Protein 5U7F (pdb70)

Sequence (144 aa):
VYKRPVSILVVIYAQDTKRVLMLQRRDDPDFWQSVTGSVEEGETAPQAAMREVKEEVTIDVVAEQLTLIDCQRTVEFEIFSHLRHRYAPGVTRNTESWFCLALPHERQIVFTEHLAYKWLDAPAAAALTKSWSNRQAIEQFVIN

Nearest PDB structures (foldseek):
  2o1c-assembly2_B  TM=1.003E+00  e=8.621E-31  Escherichia coli
  6d1v-assembly1_B  TM=7.646E-01  e=7.246E-10  Escherichia coli K-12
  5gg6-assembly2_B  TM=7.708E-01  e=2.201E-07  Mycolicibacterium smegmatis MC2 155
  5qou-assembly1_A  TM=7.672E-01  e=3.492E-06  Homo sapiens
  5j3t-assembly1_B  TM=6.173E-01  e=3.959E-06  Schizosaccharomyces pombe

Secondary structure (DSSP, 8-state):
-PBPSEEEEEEEEETTT-EEEEEEESSSTT-EESEEEEPPTT--HHHHHHHHHHHHH---TTTTT--EEEEEEEEEEEPPGGGGGGB-TT--EEEEEEEEEEESS------SSEEEEEEEEHHHHHHH-S-HHHHHHHIIIII-

Radius of gyration: 14.25 Å; Cα contacts (8 Å, |Δi|>4): 294; chains: 1; bounding box: 29×29×44 Å

GO terms:
  GO:0000287 magnesium ion binding (F, IDA)
  GO:0008828 dATP diphosphatase activity (F, IDA)
  GO:0046872 metal ion binding (F, IDA)
  GO:0019177 dihydroneopterin triphosphate pyrophosphohydrolase activity (F, IDA)
  GO:0046654 tetrahydrofolate biosynthetic process (P, IMP)
  GO:0046656 folic acid biosynthetic process (P, IMP)

Organism: Escherichia coli (strain K12) (NCBI:txid83333)

Structure (mmCIF, N/CA/C/O backbone):
data_5U7F
#
_entry.id   5U7F
#
_cell.length_a   54.600
_cell.length_b   43.090
_cell.length_c   57.230
_cell.angle_alpha   90.00
_cell.angle_beta   91.87
_cell.angle_gamma   90.00
#
_symmetry.space_group_name_H-M   'C 1 2 1'
#
loop_
_entity.id
_entity.type
_entity.pdbx_description
1 polymer 'Dihydroneopterin triphosphate diphosphatase'
2 non-polymer 'SULFATE ION'
3 non-polymer 'COBALT (II) ION'
4 water water
#
loop_
_atom_site.group_PDB
_atom_site.id
_atom_site.type_symbol
_atom_site.label_atom_id
_atom_site.label_alt_id
_atom_site.label_comp_id
_atom_site.label_asym_id
_atom_site.label_entity_id
_atom_site.label_seq_id
_atom_site.pdbx_PDB_ins_code
_atom_site.Cartn_x
_atom_site.Cartn_y
_atom_site.Cartn_z
_atom_site.occupancy
_atom_site.B_iso_or_equiv
_atom_site.auth_seq_id
_atom_site.auth_comp_id
_atom_site.auth_asym_id
_atom_site.auth_atom_id
_atom_site.pdbx_PDB_model_num
ATOM 1 N N . VAL A 1 5 ? 4.289 -4.993 -3.794 1.00 37.45 5 VAL A N 1
ATOM 2 C CA . VAL A 1 5 ? 4.374 -3.589 -4.231 1.00 51.09 5 VAL A CA 1
ATOM 3 C C . VAL A 1 5 ? 5.779 -3.033 -3.976 1.00 45.72 5 VAL A C 1
ATOM 4 O O . VAL A 1 5 ? 6.555 -3.610 -3.210 1.00 46.09 5 VAL A O 1
ATOM 16 N N . TYR A 1 6 ? 6.102 -1.900 -4.587 1.00 43.15 6 TYR A N 1
ATOM 17 C CA . TYR A 1 6 ? 7.413 -1.289 -4.387 1.00 32.38 6 TYR A CA 1
ATOM 18 C C . TYR A 1 6 ? 7.581 -0.588 -3.040 1.00 31.35 6 TYR A C 1
ATOM 19 O O . TYR A 1 6 ? 6.758 0.230 -2.620 1.00 36.19 6 TYR A O 1
ATOM 37 N N . LYS A 1 7 ? 8.678 -0.927 -2.369 1.00 23.36 7 LYS A N 1
ATOM 38 C CA . LYS A 1 7 ? 9.127 -0.201 -1.198 1.00 24.13 7 LYS A CA 1
ATOM 39 C C . LYS A 1 7 ? 9.533 1.238 -1.595 1.00 18.17 7 LYS A C 1
ATOM 40 O O . LYS A 1 7 ? 10.023 1.461 -2.708 1.00 22.60 7 LYS A O 1
ATOM 59 N N . ARG A 1 8 ? 9.349 2.207 -0.709 1.00 23.22 8 ARG A N 1
ATOM 60 C CA . ARG A 1 8 ? 9.780 3.578 -1.021 1.00 23.78 8 ARG A CA 1
ATOM 61 C C . ARG A 1 8 ? 11.247 3.759 -0.608 1.00 16.68 8 ARG A C 1
ATOM 62 O O . ARG A 1 8 ? 11.645 3.271 0.445 1.00 19.73 8 ARG A O 1
ATOM 83 N N . PRO A 1 9 ? 12.049 4.478 -1.405 1.00 13.85 9 PRO A N 1
ATOM 84 C CA . PRO A 1 9 ? 13.471 4.658 -1.071 1.00 14.37 9 PRO A CA 1
ATOM 85 C C . PRO A 1 9 ? 13.744 5.848 -0.122 1.00 15.67 9 PRO A C 1
ATOM 86 O O . PRO A 1 9 ? 14.761 6.518 -0.233 1.00 15.57 9 PRO A O 1
ATOM 97 N N . VAL A 1 10 ? 12.794 6.085 0.774 1.00 13.35 10 VAL A N 1
ATOM 98 C CA . VAL A 1 10 ? 12.911 7.048 1.858 1.00 14.80 10 VAL A CA 1
ATOM 99 C C . VAL A 1 10 ? 12.494 6.283 3.106 1.00 17.09 10 VAL A C 1
ATOM 100 O O . VAL A 1 10 ? 11.395 5.733 3.171 1.00 19.44 10 VAL A O 1
ATOM 113 N N . SER A 1 11 ? 13.391 6.191 4.069 1.00 15.05 11 SER A N 1
ATOM 114 C CA . SER A 1 11 ? 13.163 5.325 5.223 1.00 16.42 11 SER A CA 1
ATOM 115 C C . SER A 1 11 ? 13.618 5.985 6.531 1.00 14.56 11 SER A C 1
ATOM 116 O O . SER A 1 11 ? 14.226 7.067 6.536 1.00 16.72 11 SER A O 1
ATOM 124 N N . ILE A 1 12 ? 13.273 5.327 7.621 1.00 12.40 12 ILE A N 1
ATOM 125 C CA . ILE A 1 12 ? 13.679 5.714 8.952 1.00 15.99 12 ILE A CA 1
ATOM 126 C C . ILE A 1 12 ? 14.369 4.544 9.623 1.00 17.15 12 ILE A C 1
ATOM 127 O O . ILE A 1 12 ? 14.185 3.378 9.247 1.00 15.12 12 ILE A O 1
ATOM 143 N N . LEU A 1 13 ? 15.236 4.882 10.567 1.00 12.52 13 LEU A N 1
ATOM 144 C CA . LEU A 1 13 ? 15.933 3.918 11.408 1.00 14.50 13 LEU A CA 1
ATOM 145 C C . LEU A 1 13 ? 15.688 4.351 12.842 1.00 16.15 13 LEU A C 1
ATOM 146 O O . LEU A 1 13 ? 15.860 5.523 13.146 1.00 16.35 13 LEU A O 1
ATOM 162 N N . VAL A 1 14 ? 15.235 3.446 13.709 1.00 12.97 14 VAL A N 1
ATOM 163 C CA . VAL A 1 14 ? 15.066 3.777 15.125 1.00 16.39 14 VAL A CA 1
ATOM 164 C C . VAL A 1 14 ? 15.960 2.877 15.957 1.00 17.13 14 VAL A C 1
ATOM 165 O O . VAL A 1 14 ? 15.778 1.648 16.035 1.00 15.74 14 VAL A O 1
ATOM 178 N N . VAL A 1 15 ? 16.985 3.473 16.543 1.00 12.39 15 VAL A N 1
ATOM 179 C CA . VAL A 1 15 ? 17.857 2.715 17.414 1.00 13.39 15 VAL A CA 1
ATOM 180 C C . VAL A 1 15 ? 17.223 2.663 18.784 1.00 16.67 15 VAL A C 1
ATOM 181 O O . VAL A 1 15 ? 17.098 3.683 19.488 1.00 17.25 15 VAL A O 1
ATOM 194 N N . ILE A 1 16 ? 16.792 1.458 19.131 1.00 14.35 16 ILE A N 1
ATOM 195 C CA . ILE A 1 16 ? 16.218 1.153 20.433 1.00 19.93 16 ILE A CA 1
ATOM 196 C C . ILE A 1 16 ? 17.272 0.603 21.391 1.00 18.45 16 ILE A C 1
ATOM 197 O O . ILE A 1 16 ? 18.037 -0.305 21.079 1.00 14.48 16 ILE A O 1
ATOM 213 N N . TYR A 1 17 ? 17.310 1.168 22.595 1.00 18.47 17 TYR A N 1
ATOM 214 C CA . TYR A 1 17 ? 18.283 0.734 23.579 1.00 16.26 17 TYR A CA 1
ATOM 215 C C . TYR A 1 17 ? 17.753 0.967 24.980 1.00 13.77 17 TYR A C 1
ATOM 216 O O . TYR A 1 17 ? 16.836 1.734 25.189 1.00 20.94 17 TYR A O 1
ATOM 234 N N . ALA A 1 18 ? 18.301 0.211 25.927 1.00 22.07 18 ALA A N 1
ATOM 235 C CA . ALA A 1 18 ? 17.894 0.345 27.308 1.00 19.16 18 ALA A CA 1
ATOM 236 C C . ALA A 1 18 ? 18.795 1.345 27.988 1.00 17.26 18 ALA A C 1
ATOM 237 O O . ALA A 1 18 ? 20.014 1.211 27.941 1.00 19.52 18 ALA A O 1
ATOM 244 N N . GLN A 1 19 ? 18.184 2.302 28.667 1.00 22.10 19 GLN A N 1
ATOM 245 C CA . GLN A 1 19 ? 18.936 3.332 29.398 1.00 29.93 19 GLN A CA 1
ATOM 246 C C . GLN A 1 19 ? 19.824 2.781 30.528 1.00 27.41 19 GLN A C 1
ATOM 247 O O . GLN A 1 19 ? 20.952 3.213 30.699 1.00 25.03 19 GLN A O 1
ATOM 261 N N . ASP A 1 20 ? 19.336 1.830 31.307 1.00 27.09 20 ASP A N 1
ATOM 262 C CA . ASP A 1 20 ? 20.151 1.360 32.426 1.00 27.67 20 ASP A CA 1
ATOM 263 C C . ASP A 1 20 ? 21.369 0.511 31.978 1.00 26.25 20 ASP A C 1
ATOM 264 O O . ASP A 1 20 ? 22.476 0.756 32.441 1.00 22.50 20 ASP A O 1
ATOM 273 N N . THR A 1 21 ? 21.195 -0.434 31.043 1.00 21.30 21 THR A N 1
ATOM 274 C CA . THR A 1 21 ? 22.309 -1.293 30.631 1.00 20.30 21 THR A CA 1
ATOM 275 C C . THR A 1 21 ? 23.064 -0.791 29.401 1.00 26.50 21 THR A C 1
ATOM 276 O O . THR A 1 21 ? 24.185 -1.235 29.131 1.00 20.78 21 THR A O 1
ATOM 287 N N . LYS A 1 22 ? 22.417 0.105 28.661 1.00 25.19 22 LYS A N 1
ATOM 288 C CA . LYS A 1 22 ? 22.901 0.567 27.357 1.00 25.13 22 LYS A CA 1
ATOM 289 C C . LYS A 1 22 ? 22.973 -0.579 26.358 1.00 23.65 22 LYS A C 1
ATOM 290 O O . LYS A 1 22 ? 23.709 -0.508 25.384 1.00 26.24 22 LYS A O 1
ATOM 309 N N . ARG A 1 23 ? 22.221 -1.645 26.590 1.00 19.15 23 ARG A N 1
ATOM 310 C CA . ARG A 1 23 ? 22.188 -2.698 25.592 1.00 24.12 23 ARG A CA 1
ATOM 311 C C . ARG A 1 23 ? 21.255 -2.256 24.463 1.00 16.32 23 ARG A C 1
ATOM 312 O O . ARG A 1 23 ? 20.317 -1.500 24.694 1.00 18.98 23 ARG A O 1
ATOM 333 N N . VAL A 1 24 ? 21.512 -2.782 23.264 1.00 24.36 24 VAL A N 1
ATOM 334 C CA . VAL A 1 24 ? 20.812 -2.434 22.019 1.00 18.67 24 VAL A CA 1
ATOM 335 C C . VAL A 1 24 ? 20.011 -3.620 21.497 1.00 15.99 24 VAL A C 1
ATOM 336 O O . VAL A 1 24 ? 20.519 -4.728 21.427 1.00 17.50 24 VAL A O 1
ATOM 349 N N . LEU A 1 25 ? 18.744 -3.356 21.211 1.00 14.92 25 LEU A N 1
ATOM 350 C CA . LEU A 1 25 ? 17.816 -4.341 20.723 1.00 14.43 25 LEU A CA 1
ATOM 351 C C . LEU A 1 25 ? 18.045 -4.593 19.246 1.00 15.27 25 LEU A C 1
ATOM 352 O O . LEU A 1 25 ? 17.939 -3.672 18.445 1.00 14.99 25 LEU A O 1
ATOM 368 N N . MET A 1 26 ? 18.365 -5.832 18.900 1.00 14.97 26 MET A N 1
ATOM 369 C CA . MET A 1 26 ? 18.626 -6.184 17.507 1.00 15.55 26 MET A CA 1
ATOM 370 C C . MET A 1 26 ? 17.678 -7.275 17.065 1.00 18.20 26 MET A C 1
ATOM 371 O O . MET A 1 26 ? 17.386 -8.224 17.827 1.00 18.02 26 MET A O 1
ATOM 385 N N . LEU A 1 27 ? 17.215 -7.143 15.823 1.00 15.68 27 LEU A N 1
ATOM 386 C CA . LEU A 1 27 ? 16.124 -7.937 15.305 1.00 19.68 27 LEU A CA 1
ATOM 387 C C . LEU A 1 27 ? 16.589 -8.645 14.039 1.00 19.53 27 LEU A C 1
ATOM 388 O O . LEU A 1 27 ? 17.219 -8.045 13.197 1.00 17.30 27 LEU A O 1
ATOM 404 N N . GLN A 1 28 ? 16.266 -9.924 13.942 1.00 14.05 28 GLN A N 1
ATOM 405 C CA . GLN A 1 28 ? 16.691 -10.803 12.839 1.00 15.23 28 GLN A CA 1
ATOM 406 C C . GLN A 1 28 ? 15.733 -10.726 11.655 1.00 17.20 28 GLN A C 1
ATOM 407 O O . GLN A 1 28 ? 14.5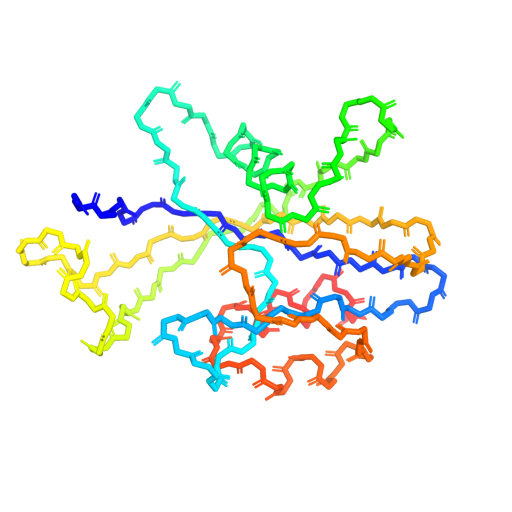68 -11.055 11.791 1.00 18.66 28 GLN A O 1
ATOM 421 N N . ARG A 1 29 ? 16.192 -10.287 10.482 1.00 17.71 29 ARG A N 1
ATOM 422 C CA . ARG A 1 29 ? 15.257 -10.128 9.367 1.00 16.99 29 ARG A CA 1
ATOM 423 C C . ARG A 1 29 ? 14.738 -11.452 8.805 1.00 23.28 29 ARG A C 1
ATOM 424 O O . ARG A 1 29 ? 15.399 -12.492 8.911 1.00 19.41 29 ARG A O 1
ATOM 445 N N . ARG A 1 30 ? 13.532 -11.396 8.241 1.00 18.31 30 ARG A N 1
ATOM 446 C CA . ARG A 1 30 ? 12.907 -12.586 7.651 1.00 30.58 30 ARG A CA 1
ATOM 447 C C . ARG A 1 30 ? 13.359 -12.840 6.212 1.00 30.02 30 ARG A C 1
ATOM 448 O O . ARG A 1 30 ? 13.469 -13.994 5.791 1.00 26.26 30 ARG A O 1
ATOM 469 N N . ASP A 1 31 ? 13.613 -11.769 5.461 1.00 26.56 31 ASP A N 1
ATOM 470 C CA . ASP A 1 31 ? 13.996 -11.896 4.042 1.00 26.73 31 ASP A CA 1
ATOM 471 C C . ASP A 1 31 ? 15.481 -12.221 3.875 1.00 28.04 31 ASP A C 1
ATOM 472 O O . ASP A 1 31 ? 15.900 -12.812 2.883 1.00 24.90 31 ASP A O 1
ATOM 481 N N . ASP A 1 32 ? 16.266 -11.786 4.852 1.00 27.25 32 ASP A N 1
ATOM 482 C CA . ASP A 1 32 ? 17.695 -12.044 4.939 1.00 32.32 32 ASP A CA 1
ATOM 483 C C . ASP A 1 32 ? 17.995 -12.434 6.398 1.00 29.65 32 ASP A C 1
ATOM 484 O O . ASP A 1 32 ? 18.308 -11.583 7.227 1.00 24.93 32 ASP A O 1
ATOM 493 N N . PRO A 1 33 ? 17.892 -13.724 6.721 1.00 27.20 33 PRO A N 1
ATOM 494 C CA . PRO A 1 33 ? 18.076 -14.180 8.115 1.00 27.17 33 PRO A CA 1
ATOM 495 C C . PRO A 1 33 ? 19.464 -13.905 8.729 1.00 23.48 33 PRO A C 1
ATOM 496 O O . PRO A 1 33 ? 19.631 -14.042 9.949 1.00 24.29 33 PRO A O 1
ATOM 507 N N . ASP A 1 34 ? 20.436 -13.496 7.921 1.00 21.32 34 ASP A N 1
ATOM 508 C CA . ASP A 1 34 ? 21.768 -13.173 8.418 1.00 25.43 34 ASP A CA 1
ATOM 509 C C . ASP A 1 34 ? 21.870 -11.691 8.831 1.00 23.40 34 ASP A C 1
ATOM 510 O O . ASP A 1 34 ? 22.872 -11.268 9.387 1.00 21.26 34 ASP A O 1
ATOM 519 N N . PHE A 1 35 ? 20.801 -10.953 8.562 1.00 20.49 35 PHE A N 1
ATOM 520 C CA . PHE A 1 35 ? 20.747 -9.477 8.708 1.00 16.87 35 PHE A CA 1
ATOM 521 C C . PHE A 1 35 ? 20.022 -9.128 9.998 1.00 16.76 35 PHE A C 1
ATOM 522 O O . PHE A 1 35 ? 18.801 -9.164 10.032 1.00 19.33 35 PHE A O 1
ATOM 539 N N . TRP A 1 36 ? 20.779 -8.830 11.047 1.00 19.44 36 TRP A N 1
ATOM 540 C CA . TRP A 1 36 ? 20.228 -8.230 12.262 1.00 19.75 36 TRP A CA 1
ATOM 541 C C . TRP A 1 36 ? 20.287 -6.694 12.224 1.00 17.08 3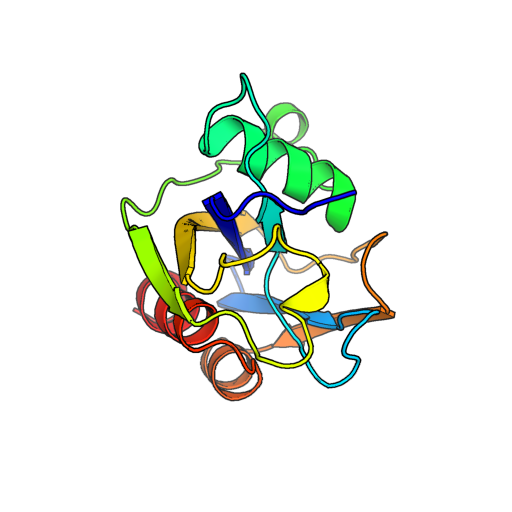6 TRP A C 1
ATOM 542 O O . TRP A 1 36 ? 21.260 -6.109 11.748 1.00 15.93 36 TRP A O 1
ATOM 563 N N . GLN A 1 37 ? 19.258 -6.069 12.762 1.00 16.47 37 GLN A N 1
ATOM 564 C CA . GLN A 1 37 ? 19.096 -4.608 12.646 1.00 18.87 37 GLN A CA 1
ATOM 565 C C . GLN A 1 37 ? 18.261 -4.036 13.755 1.00 15.37 37 GLN A C 1
ATOM 566 O O . GLN A 1 37 ? 17.510 -4.766 14.423 1.00 16.82 37 GLN A O 1
ATOM 580 N N . SER A 1 38 ? 18.366 -2.725 13.954 1.00 15.36 38 SER A N 1
ATOM 581 C CA . SER A 1 38 ? 17.375 -1.977 14.704 1.00 17.37 38 SER A CA 1
ATOM 582 C C . SER A 1 38 ? 16.096 -1.837 13.835 1.00 14.18 38 SER A C 1
ATOM 583 O O . SER A 1 38 ? 16.001 -2.426 12.736 1.00 15.62 38 SER A O 1
ATOM 591 N N . VAL A 1 39 ? 15.085 -1.139 14.337 1.00 15.86 39 VAL A N 1
ATOM 592 C CA . VAL A 1 39 ? 13.851 -0.953 13.575 1.00 18.33 39 VAL A CA 1
ATOM 593 C C . VAL A 1 39 ? 14.090 -0.047 12.350 1.00 17.59 39 VAL A C 1
ATOM 594 O O . VAL A 1 39 ? 14.637 1.030 12.491 1.00 16.96 39 VAL A O 1
ATOM 607 N N . THR A 1 40 ? 13.727 -0.512 11.153 1.00 17.27 40 THR A N 1
ATOM 608 C CA . THR A 1 40 ? 13.778 0.339 9.946 1.00 17.76 40 THR A CA 1
ATOM 609 C C . THR A 1 40 ? 12.428 0.247 9.263 1.00 23.04 40 THR A C 1
ATOM 610 O O . THR A 1 40 ? 11.691 -0.708 9.476 1.00 20.49 40 THR A O 1
ATOM 621 N N . GLY A 1 41 ? 12.080 1.255 8.469 1.00 21.12 41 GLY A N 1
ATOM 622 C CA . GLY A 1 41 ? 10.858 1.186 7.698 1.00 17.50 41 GLY A CA 1
ATOM 623 C C . GLY A 1 41 ? 10.754 2.327 6.719 1.00 17.84 41 GLY A C 1
ATOM 624 O O . GLY A 1 41 ? 11.339 3.388 6.958 1.00 16.16 41 GLY A O 1
ATOM 628 N N . SER A 1 42 ? 10.018 2.098 5.632 1.00 17.30 42 SER A N 1
ATOM 629 C CA . SER A 1 42 ? 9.741 3.145 4.635 1.00 23.07 42 SER A CA 1
ATOM 630 C C . SER A 1 42 ? 8.805 4.224 5.166 1.00 20.31 42 SER A C 1
ATOM 631 O O . SER A 1 42 ? 7.873 3.944 5.919 1.00 22.06 42 SER A O 1
ATOM 639 N N . VAL A 1 43 ? 9.085 5.469 4.773 1.00 18.71 43 VAL A N 1
ATOM 640 C CA . VAL A 1 43 ? 8.182 6.595 4.978 1.00 17.92 43 VAL A CA 1
ATOM 641 C C . VAL A 1 43 ? 7.141 6.601 3.885 1.00 24.12 43 VAL A C 1
ATOM 642 O O . VAL A 1 43 ? 7.473 6.792 2.710 1.00 27.66 43 VAL A O 1
ATOM 655 N N . GLU A 1 44 ? 5.881 6.413 4.255 1.00 24.06 44 GLU A N 1
ATOM 656 C CA . GLU A 1 44 ? 4.813 6.338 3.261 1.00 28.08 44 GLU A CA 1
ATOM 657 C C . GLU A 1 44 ? 4.322 7.711 2.829 1.00 31.21 44 GLU A C 1
ATOM 658 O O . GLU A 1 44 ? 4.507 8.705 3.518 1.00 25.18 44 GLU A O 1
ATOM 670 N N . GLU A 1 45 ? 3.666 7.747 1.682 1.00 25.97 45 GLU A N 1
ATOM 671 C CA . GLU A 1 45 ? 3.174 9.003 1.135 1.00 24.57 45 GLU A CA 1
ATOM 672 C C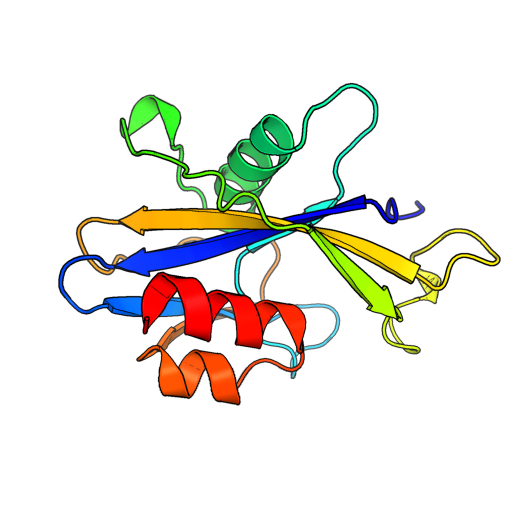 . GLU A 1 45 ? 2.209 9.655 2.138 1.00 26.02 45 GLU A C 1
ATOM 673 O O . GLU A 1 45 ? 1.362 8.995 2.741 1.00 30.39 45 GLU A O 1
ATOM 685 N N . GLY A 1 46 ? 2.371 10.952 2.341 1.00 29.19 46 GLY A N 1
ATOM 686 C CA . GLY A 1 46 ?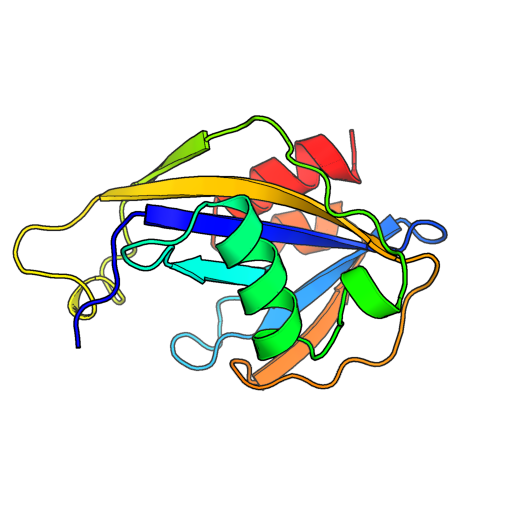 1.530 11.673 3.275 1.00 34.42 46 GLY A CA 1
ATOM 687 C C . GLY A 1 46 ? 1.925 11.648 4.743 1.00 30.73 46 GLY A C 1
ATOM 688 O O . GLY A 1 46 ? 1.314 12.363 5.525 1.00 36.42 46 GLY A O 1
ATOM 692 N N . GLU A 1 47 ? 2.923 10.852 5.129 1.00 28.09 47 GLU A N 1
ATOM 693 C CA . GLU A 1 47 ? 3.392 10.870 6.513 1.00 26.63 47 GLU A CA 1
ATOM 694 C C . GLU A 1 47 ? 4.809 11.445 6.616 1.00 23.27 47 GLU A C 1
ATOM 695 O O . GLU A 1 47 ? 5.586 11.460 5.664 1.00 22.20 47 GLU A O 1
ATOM 707 N N . THR A 1 48 ? 5.128 11.948 7.800 1.00 19.08 48 THR A N 1
ATOM 708 C CA . THR A 1 48 ? 6.440 12.504 8.050 1.00 23.08 48 THR A CA 1
ATOM 709 C C . THR A 1 48 ? 7.345 11.421 8.583 1.00 18.32 48 THR A C 1
ATOM 710 O O . THR A 1 48 ? 6.860 10.387 8.983 1.00 20.12 48 THR A O 1
ATOM 721 N N . ALA A 1 49 ? 8.646 11.710 8.642 1.00 19.93 49 ALA A N 1
ATOM 722 C CA . ALA A 1 49 ? 9.616 10.771 9.158 1.00 19.18 49 ALA A CA 1
ATOM 723 C C . ALA A 1 49 ? 9.307 10.421 10.603 1.00 19.47 49 ALA A C 1
ATOM 724 O O . ALA A 1 49 ? 9.291 9.260 10.938 1.00 15.84 49 ALA A O 1
ATOM 731 N N . PRO A 1 50 ? 9.053 11.419 11.465 1.00 20.49 50 PRO A N 1
ATOM 732 C CA . PRO A 1 50 ? 8.693 11.010 12.829 1.00 21.13 50 PRO A CA 1
ATOM 733 C C . PRO A 1 50 ? 7.426 10.181 12.928 1.00 18.05 50 PRO A C 1
ATOM 734 O O . PRO A 1 50 ? 7.356 9.328 13.816 1.00 18.97 50 PRO A O 1
ATOM 745 N N . GLN A 1 51 ? 6.426 10.448 12.102 1.00 19.24 51 GLN A N 1
ATOM 746 C CA . GLN A 1 51 ? 5.226 9.608 12.116 1.00 23.97 51 GLN A CA 1
ATOM 747 C C . GLN A 1 51 ? 5.576 8.183 11.733 1.00 26.02 51 GLN A C 1
ATOM 748 O O . GLN A 1 51 ? 5.065 7.211 12.305 1.00 19.72 51 GLN A O 1
ATOM 762 N N . ALA A 1 52 ? 6.457 8.048 10.755 1.00 22.92 52 ALA A N 1
ATOM 763 C CA . ALA A 1 52 ? 6.774 6.734 10.246 1.00 20.59 52 ALA A CA 1
ATOM 764 C C . ALA A 1 52 ? 7.532 5.943 11.313 1.00 21.75 52 ALA A C 1
ATOM 765 O O . ALA A 1 52 ? 7.292 4.757 11.517 1.00 19.68 52 ALA A O 1
ATOM 772 N N . ALA A 1 53 ? 8.435 6.626 11.998 1.00 20.00 53 ALA A N 1
ATOM 773 C CA . ALA A 1 53 ? 9.226 6.041 13.049 1.00 17.88 53 ALA A CA 1
ATOM 774 C C . ALA A 1 53 ? 8.318 5.509 14.181 1.00 18.88 53 ALA A C 1
ATOM 775 O O . ALA A 1 53 ? 8.419 4.345 14.559 1.00 17.55 53 ALA A O 1
ATOM 782 N N . MET A 1 54 ? 7.410 6.349 14.663 1.00 20.84 54 MET A N 1
ATOM 783 C CA . MET A 1 54 ? 6.494 5.915 15.712 1.00 25.03 54 MET A CA 1
ATOM 784 C C . MET A 1 54 ? 5.647 4.744 15.218 1.00 24.63 54 MET A C 1
ATOM 785 O O . MET A 1 54 ? 5.422 3.790 15.965 1.00 26.77 54 MET A O 1
ATOM 799 N N . ARG A 1 55 ? 5.225 4.787 13.952 1.00 27.22 55 ARG A N 1
ATOM 800 C CA . ARG A 1 55 ? 4.359 3.743 13.430 1.00 20.66 55 ARG A CA 1
ATOM 801 C C . ARG A 1 55 ? 5.094 2.417 13.346 1.00 26.81 55 ARG A C 1
ATOM 802 O O . ARG A 1 55 ? 4.570 1.403 13.779 1.00 23.11 55 ARG A O 1
ATOM 823 N N . GLU A 1 56 ? 6.290 2.420 12.760 1.00 22.15 56 GLU A N 1
ATOM 824 C CA . GLU A 1 56 ? 7.085 1.212 12.621 1.00 21.31 56 GLU A CA 1
ATOM 825 C C . GLU A 1 56 ? 7.473 0.625 13.984 1.00 21.81 56 GLU A C 1
ATOM 826 O O . GLU A 1 56 ? 7.584 -0.578 14.141 1.00 23.49 56 GLU A O 1
ATOM 838 N N . VAL A 1 57 ? 7.684 1.475 14.977 1.00 20.95 57 VAL A N 1
ATOM 839 C CA . VAL A 1 57 ? 8.050 0.969 16.288 1.00 22.39 57 VAL A CA 1
ATOM 840 C C . VAL A 1 57 ? 6.847 0.217 16.874 1.00 19.53 57 VAL A C 1
ATOM 841 O O . VAL A 1 57 ? 7.012 -0.856 17.460 1.00 22.88 57 VAL A O 1
ATOM 854 N N . LYS A 1 58 ? 5.647 0.771 16.677 1.00 26.57 58 LYS A N 1
ATOM 855 C CA . LYS A 1 58 ? 4.421 0.086 17.116 1.00 31.39 58 LYS A CA 1
ATOM 856 C C . LYS A 1 58 ? 4.248 -1.243 16.366 1.00 23.96 58 LYS A C 1
ATOM 857 O O . LYS A 1 58 ? 4.077 -2.275 16.993 1.00 29.08 58 LYS A O 1
ATOM 876 N N . GLU A 1 59 ? 4.320 -1.199 15.029 1.00 26.02 59 GLU A N 1
ATOM 877 C CA . GLU A 1 59 ? 4.172 -2.396 14.164 1.00 25.91 59 GLU A CA 1
ATOM 878 C C . GLU A 1 59 ? 5.212 -3.498 14.408 1.00 30.05 59 GLU A C 1
ATOM 879 O O . GLU A 1 59 ? 4.861 -4.680 14.462 1.00 32.22 59 GLU A O 1
ATOM 891 N N . GLU A 1 60 ? 6.483 -3.124 14.545 1.00 19.49 60 GLU A N 1
ATOM 892 C CA . GLU A 1 60 ? 7.574 -4.088 14.546 1.00 23.66 60 GLU A CA 1
ATOM 893 C C . GLU A 1 60 ? 7.957 -4.649 15.904 1.00 23.43 60 GLU A C 1
ATOM 894 O O . GLU A 1 60 ? 8.430 -5.777 15.989 1.00 25.84 60 GLU A O 1
ATOM 906 N N . VAL A 1 61 ? 7.796 -3.869 16.965 1.00 18.70 61 VAL A N 1
ATOM 907 C CA . VAL A 1 61 ? 8.115 -4.387 18.277 1.00 25.80 61 VAL A CA 1
ATOM 908 C C . VAL A 1 61 ? 7.011 -4.105 19.291 1.00 22.08 61 VAL A C 1
ATOM 909 O O . VAL A 1 61 ? 7.239 -4.253 20.480 1.00 22.22 61 VAL A O 1
ATOM 922 N N . THR A 1 62 ? 5.815 -3.756 18.814 1.00 24.84 62 THR A N 1
ATOM 923 C CA . THR A 1 62 ? 4.637 -3.583 19.685 1.00 32.45 62 THR A CA 1
ATOM 924 C C . THR A 1 62 ? 4.871 -2.653 20.886 1.00 34.30 62 THR A C 1
ATOM 925 O O . THR A 1 62 ? 4.370 -2.891 21.981 1.00 29.20 62 THR A O 1
ATOM 936 N N . ILE A 1 63 ? 5.654 -1.603 20.677 1.00 31.81 63 ILE A N 1
ATOM 937 C CA . ILE A 1 63 ? 5.875 -0.589 21.692 1.00 28.25 63 ILE A CA 1
ATOM 938 C C . ILE A 1 63 ? 5.138 0.648 21.228 1.00 32.78 63 ILE A C 1
ATOM 939 O O . ILE A 1 63 ? 5.409 1.153 20.153 1.00 31.39 63 ILE A O 1
ATOM 955 N N . ASP A 1 64 ? 4.164 1.098 22.013 1.00 30.87 64 ASP A N 1
ATOM 956 C CA . ASP A 1 64 ? 3.426 2.310 21.706 1.00 36.25 64 ASP A CA 1
ATOM 957 C C . ASP A 1 64 ? 4.028 3.489 22.468 1.00 39.10 64 ASP A C 1
ATOM 958 O O . ASP A 1 64 ? 4.002 3.522 23.697 1.00 33.62 64 ASP A O 1
ATOM 967 N N . VAL A 1 65 ? 4.536 4.471 21.731 1.00 37.59 65 VAL A N 1
ATOM 968 C CA . VAL A 1 65 ? 5.375 5.520 22.329 1.00 32.60 65 VAL A CA 1
ATOM 969 C C . VAL A 1 65 ? 4.542 6.630 22.969 1.00 38.68 65 VAL A C 1
ATOM 970 O O . VAL A 1 65 ? 4.959 7.245 23.950 1.00 31.99 65 VAL A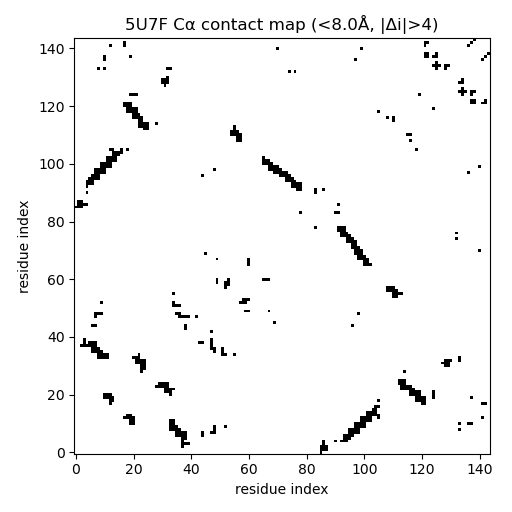 O 1
ATOM 983 N N . VAL A 1 66 ? 3.380 6.910 22.396 1.00 38.45 66 VAL A N 1
ATOM 984 C CA . VAL A 1 66 ? 2.496 7.935 22.944 1.00 40.75 66 VAL A CA 1
ATOM 985 C C . VAL A 1 66 ? 1.941 7.478 24.277 1.00 40.84 66 VAL A C 1
ATOM 986 O O . VAL A 1 66 ? 2.054 8.179 25.285 1.00 45.23 66 VAL A O 1
ATOM 999 N N . ALA A 1 67 ? 1.356 6.283 24.281 1.00 43.58 67 ALA A N 1
ATOM 1000 C CA . ALA A 1 67 ? 0.694 5.765 25.470 1.00 38.66 67 ALA A CA 1
ATOM 1001 C C . ALA A 1 67 ? 1.682 5.550 26.620 1.00 40.57 67 ALA A C 1
ATOM 1002 O O . ALA A 1 67 ? 1.387 5.895 27.763 1.00 46.20 67 ALA A O 1
ATOM 1009 N N . GLU A 1 68 ? 2.866 5.028 26.313 1.00 36.46 68 GLU A N 1
ATOM 1010 C CA . GLU A 1 68 ? 3.893 4.798 27.333 1.00 36.59 68 GLU A CA 1
ATOM 1011 C C . GLU A 1 68 ? 4.638 6.064 27.721 1.00 33.42 68 GLU A C 1
ATOM 1012 O O . GLU A 1 68 ? 5.557 6.010 28.526 1.00 36.51 68 GLU A O 1
ATOM 1024 N N . GLN A 1 69 ? 4.276 7.186 27.111 1.00 36.66 69 GLN A N 1
ATOM 1025 C CA . GLN A 1 69 ? 4.954 8.455 27.363 1.00 44.48 69 GLN A CA 1
ATOM 1026 C C . GLN A 1 69 ? 6.470 8.346 27.206 1.00 41.13 69 GLN A C 1
ATOM 1027 O O . GLN A 1 69 ? 7.235 9.004 27.907 1.00 43.13 69 GLN A O 1
ATOM 1041 N N . LEU A 1 70 ? 6.903 7.512 26.272 1.00 43.22 70 LEU A N 1
ATOM 1042 C CA . LEU A 1 70 ? 8.312 7.423 25.949 1.00 36.53 70 LEU A CA 1
ATOM 1043 C C . LEU A 1 70 ? 8.612 8.563 24.994 1.00 31.46 70 LEU A C 1
ATOM 1044 O O . LEU A 1 70 ? 7.697 9.152 24.432 1.00 37.49 70 LEU A O 1
ATOM 1060 N N . THR A 1 71 ? 9.890 8.850 24.805 1.00 27.98 71 THR A N 1
ATOM 1061 C CA . THR A 1 71 ? 10.312 9.975 23.976 1.00 34.54 71 THR A CA 1
ATOM 1062 C C . THR A 1 71 ? 11.136 9.503 22.769 1.00 31.49 71 THR A C 1
ATOM 1063 O O . THR A 1 71 ? 12.257 8.996 22.907 1.00 24.45 71 THR A O 1
ATOM 1074 N N . LEU A 1 72 ? 10.561 9.669 21.588 1.00 24.96 72 LEU A N 1
ATOM 1075 C CA . LEU A 1 72 ? 11.251 9.328 20.355 1.00 27.54 72 LEU A CA 1
ATOM 1076 C C . LEU A 1 72 ? 12.122 10.505 19.941 1.00 23.44 72 LEU A C 1
ATOM 1077 O O . LEU A 1 72 ? 11.620 11.586 19.643 1.00 32.38 72 LEU A O 1
ATOM 1093 N N . ILE A 1 73 ? 13.433 10.332 19.969 1.00 25.06 73 ILE A N 1
ATOM 1094 C CA . ILE A 1 73 ? 14.320 11.460 19.672 1.00 30.65 73 ILE A CA 1
ATOM 1095 C C . ILE A 1 73 ? 14.758 11.453 18.210 1.00 26.44 73 ILE A C 1
ATOM 1096 O O . ILE A 1 73 ? 15.209 10.433 17.695 1.00 21.31 73 ILE A O 1
ATOM 1112 N N . ASP A 1 74 ? 14.609 12.597 17.563 1.00 23.09 74 ASP A N 1
ATOM 1113 C CA . ASP A 1 74 ? 15.109 12.799 16.212 1.00 27.82 74 ASP A CA 1
ATOM 1114 C C . ASP A 1 74 ? 16.609 13.095 16.354 1.00 27.28 74 ASP A C 1
ATOM 1115 O O . ASP A 1 74 ? 17.005 14.074 16.989 1.00 28.95 74 ASP A O 1
ATOM 1124 N N . CYS A 1 75 ? 17.438 12.214 15.809 1.00 22.44 75 CYS A N 1
ATOM 1125 C CA . CYS A 1 75 ? 18.891 12.354 15.876 1.00 24.78 75 CYS A CA 1
ATOM 1126 C C . CYS A 1 75 ? 19.453 13.467 14.974 1.00 25.29 75 CYS A C 1
ATOM 1127 O O . CYS A 1 75 ? 20.646 13.747 15.019 1.00 28.65 75 CYS A O 1
ATOM 1134 N N . GLN A 1 76 ? 18.596 14.067 14.154 1.00 21.31 76 GLN A N 1
ATOM 1135 C CA . GLN A 1 76 ? 18.998 15.074 13.171 1.00 30.09 76 GLN A CA 1
ATOM 1136 C C . GLN A 1 76 ? 20.183 14.587 12.343 1.00 33.82 76 GLN A C 1
ATOM 1137 O O . GLN A 1 76 ? 21.203 15.271 12.215 1.00 32.79 76 GLN A O 1
ATOM 1151 N N . ARG A 1 77 ? 20.025 13.390 11.779 1.00 25.79 77 ARG A N 1
ATOM 1152 C CA . ARG A 1 77 ? 20.969 12.835 10.826 1.00 26.55 77 ARG A CA 1
ATOM 1153 C C . ARG A 1 77 ? 20.216 12.086 9.729 1.00 22.65 77 ARG A C 1
ATOM 1154 O O . ARG A 1 77 ? 19.230 11.388 9.992 1.00 19.33 77 ARG A O 1
ATOM 1175 N N . THR A 1 78 ? 20.689 12.274 8.502 1.00 19.57 78 THR A N 1
ATOM 1176 C CA . THR A 1 78 ? 20.171 11.590 7.317 1.00 18.66 78 THR A CA 1
ATOM 1177 C C . THR A 1 78 ? 21.377 11.122 6.505 1.00 22.91 78 THR A C 1
ATOM 1178 O O . THR A 1 78 ? 22.318 11.897 6.269 1.00 21.81 78 THR A O 1
ATOM 1189 N N . VAL A 1 79 ? 21.362 9.859 6.079 1.00 17.44 79 VAL A N 1
ATOM 1190 C CA . VAL A 1 79 ? 22.408 9.326 5.215 1.00 14.40 79 VAL A CA 1
ATOM 1191 C C . VAL A 1 79 ? 21.757 8.695 4.000 1.00 16.53 79 VAL A C 1
ATOM 1192 O O . VAL A 1 79 ? 20.554 8.452 4.008 1.00 15.91 79 VAL A O 1
ATOM 1205 N N . GLU A 1 80 ? 22.560 8.438 2.975 1.00 14.74 80 GLU A N 1
ATOM 1206 C CA . GLU A 1 80 ? 22.107 7.789 1.749 1.00 14.14 80 GLU A CA 1
ATOM 1207 C C . GLU A 1 80 ? 23.043 6.626 1.449 1.00 18.53 80 GLU A C 1
ATOM 1208 O O . GLU A 1 80 ? 24.254 6.745 1.568 1.00 16.06 80 GLU A O 1
ATOM 1220 N N . PHE A 1 81 ? 22.483 5.472 1.114 1.00 14.17 81 PHE A N 1
ATOM 1221 C CA . PHE A 1 81 ? 23.311 4.314 0.877 1.00 17.25 81 PHE A CA 1
ATOM 1222 C C . PHE A 1 81 ? 22.753 3.496 -0.269 1.00 19.92 81 PHE A C 1
ATOM 1223 O O . PHE A 1 81 ? 21.589 3.658 -0.673 1.00 16.60 81 PHE A O 1
ATOM 1240 N N . GLU A 1 82 ? 23.618 2.632 -0.784 1.00 14.53 82 GLU A N 1
ATOM 1241 C CA . GLU A 1 82 ? 23.268 1.725 -1.857 1.00 14.92 82 GLU A CA 1
ATOM 1242 C C . GLU A 1 82 ? 22.443 0.585 -1.280 1.00 17.38 82 GLU A C 1
ATOM 1243 O O . GLU A 1 82 ? 22.809 -0.033 -0.266 1.00 16.60 82 GLU A O 1
ATOM 1255 N N . ILE A 1 83 ? 21.311 0.335 -1.916 1.00 19.03 83 ILE A N 1
ATOM 1256 C CA . ILE A 1 83 ? 20.451 -0.784 -1.580 1.00 14.86 83 ILE A CA 1
ATOM 1257 C C . ILE A 1 83 ? 21.200 -2.090 -1.876 1.00 11.99 83 ILE A C 1
ATOM 1258 O O . ILE A 1 83 ? 21.773 -2.253 -2.949 1.00 16.05 83 ILE A O 1
ATOM 1274 N N . PHE A 1 84 ? 21.226 -2.992 -0.891 1.00 20.65 84 PHE A N 1
ATOM 1275 C CA . PHE A 1 84 ? 21.813 -4.307 -1.108 1.00 22.50 84 PHE A CA 1
ATOM 1276 C C . PHE A 1 84 ? 21.244 -4.950 -2.376 1.00 21.67 84 PHE A C 1
ATOM 1277 O O . PHE A 1 84 ? 20.033 -4.999 -2.579 1.00 17.45 84 PHE A O 1
ATOM 1294 N N . SER A 1 85 ? 22.148 -5.454 -3.193 1.00 18.35 85 SER A N 1
ATOM 1295 C CA . SER A 1 85 ? 21.814 -6.013 -4.493 1.00 22.67 85 SER A CA 1
ATOM 1296 C C . SER A 1 85 ? 20.711 -7.030 -4.426 1.00 22.35 85 SER A C 1
ATOM 1297 O O . SER A 1 85 ? 19.816 -7.023 -5.253 1.00 21.99 85 SER A O 1
ATOM 1305 N N . HIS A 1 86 ? 20.793 -7.924 -3.443 1.00 21.89 86 HIS A N 1
ATOM 1306 C CA . HIS A 1 86 ? 19.811 -8.991 -3.313 1.00 21.32 86 HIS A CA 1
ATOM 1307 C C . HIS A 1 86 ? 18.452 -8.522 -2.754 1.00 28.35 86 HIS A C 1
ATOM 1308 O O . HIS A 1 86 ? 17.506 -9.312 -2.710 1.00 26.77 86 HIS A O 1
ATOM 1322 N N . LEU A 1 87 ? 18.336 -7.257 -2.340 1.00 26.29 87 LEU A N 1
ATOM 1323 C CA . LEU A 1 87 ? 17.077 -6.757 -1.776 1.00 27.73 87 LEU A CA 1
ATOM 1324 C C . LEU A 1 87 ? 16.459 -5.687 -2.671 1.00 26.28 87 LEU A C 1
ATOM 1325 O O . LEU A 1 87 ? 15.357 -5.208 -2.410 1.00 28.44 87 LEU A O 1
ATOM 1341 N N . ARG A 1 88 ? 17.162 -5.331 -3.733 1.00 19.97 88 ARG A N 1
ATOM 1342 C CA . ARG A 1 88 ? 16.787 -4.184 -4.547 1.00 25.70 88 ARG A CA 1
ATOM 1343 C C . ARG A 1 88 ? 15.521 -4.461 -5.355 1.00 32.17 88 ARG A C 1
ATOM 1344 O O . ARG A 1 88 ? 14.749 -3.532 -5.640 1.00 27.07 88 ARG A O 1
ATOM 1365 N N . HIS A 1 89 ? 15.309 -5.739 -5.693 1.00 29.66 89 HIS A N 1
ATOM 1366 C CA . HIS A 1 89 ? 14.140 -6.194 -6.462 1.00 39.51 89 HIS A CA 1
ATOM 1367 C C . HIS A 1 89 ? 12.833 -5.604 -5.888 1.00 28.86 89 HIS A C 1
ATOM 1368 O O . HIS A 1 89 ? 11.866 -5.415 -6.618 1.00 35.29 89 HIS A O 1
ATOM 1382 N N . ARG A 1 90 ? 12.828 -5.317 -4.586 1.00 30.01 90 ARG A N 1
ATOM 1383 C CA . ARG A 1 90 ? 11.673 -4.765 -3.872 1.00 26.73 90 ARG A CA 1
ATOM 1384 C C . ARG A 1 90 ? 11.409 -3.294 -4.203 1.00 19.97 90 ARG A C 1
ATOM 1385 O O . ARG A 1 90 ? 10.413 -2.734 -3.734 1.00 25.41 90 ARG A O 1
ATOM 1406 N N . TYR A 1 91 ? 12.341 -2.652 -4.903 1.00 23.34 91 TYR A N 1
ATOM 1407 C CA . TYR A 1 91 ? 12.168 -1.231 -5.263 1.00 25.82 91 TYR A CA 1
ATOM 1408 C C . TYR A 1 91 ? 11.912 -1.031 -6.753 1.00 28.58 91 TYR A C 1
ATOM 1409 O O . TYR A 1 91 ? 12.262 -1.863 -7.591 1.00 27.70 91 TYR A O 1
ATOM 1427 N N . ALA A 1 92 ? 11.330 0.114 -7.080 1.00 26.88 92 ALA A N 1
ATOM 1428 C CA . ALA A 1 92 ? 10.957 0.399 -8.456 1.00 21.57 92 ALA A CA 1
ATOM 1429 C C . ALA A 1 92 ? 12.156 0.338 -9.390 1.00 26.16 92 ALA A C 1
ATOM 1430 O O . ALA A 1 92 ? 13.296 0.569 -8.979 1.00 24.33 92 ALA A O 1
ATOM 1437 N N . PRO A 1 93 ? 11.904 0.033 -10.671 1.00 27.76 93 PRO A N 1
ATOM 1438 C CA . PRO A 1 93 ? 13.015 -0.078 -11.614 1.00 24.73 93 PRO A CA 1
ATOM 1439 C C . PRO A 1 93 ? 13.902 1.168 -11.636 1.00 27.21 93 PRO A C 1
ATOM 1440 O O . PRO A 1 93 ? 13.403 2.304 -11.685 1.00 29.66 93 PRO A O 1
ATOM 1451 N N . GLY A 1 94 ? 15.208 0.941 -11.531 1.00 20.99 94 GLY A N 1
ATOM 1452 C CA . GLY A 1 94 ? 16.187 2.008 -11.590 1.00 24.81 94 GLY A CA 1
ATOM 1453 C C . GLY A 1 94 ? 16.525 2.596 -10.232 1.00 16.76 94 GLY A C 1
ATOM 1454 O O . GLY A 1 94 ? 17.423 3.450 -10.120 1.00 25.16 94 GLY A O 1
ATOM 1458 N N . VAL A 1 95 ? 15.786 2.184 -9.211 1.00 21.90 95 VAL A N 1
ATOM 1459 C CA . VAL A 1 95 ? 16.032 2.666 -7.846 1.00 22.69 95 VAL A CA 1
ATOM 1460 C C . VAL A 1 95 ? 17.136 1.827 -7.196 1.00 21.16 95 VAL A C 1
ATOM 1461 O O . VAL A 1 95 ? 16.982 0.634 -7.033 1.00 22.01 95 VAL A O 1
ATOM 1474 N N . THR A 1 96 ? 18.237 2.473 -6.849 1.00 18.12 96 THR A N 1
ATOM 1475 C CA . THR A 1 96 ? 19.388 1.822 -6.221 1.00 20.65 96 THR A CA 1
ATOM 1476 C C . THR A 1 96 ? 19.903 2.494 -4.923 1.00 19.87 96 THR A C 1
ATOM 1477 O O . THR A 1 96 ? 20.777 1.951 -4.228 1.00 17.97 96 THR A O 1
ATOM 1488 N N . ARG A 1 97 ? 19.388 3.686 -4.623 1.00 17.34 97 ARG A N 1
ATOM 1489 C CA . ARG A 1 97 ? 19.827 4.489 -3.464 1.00 17.81 97 ARG A CA 1
ATOM 1490 C C . ARG A 1 97 ? 18.688 4.635 -2.472 1.00 16.10 97 ARG A C 1
ATOM 1491 O O . ARG A 1 97 ? 17.562 4.882 -2.886 1.00 17.46 97 ARG A O 1
ATOM 1512 N N . ASN A 1 98 ? 18.988 4.526 -1.175 1.00 14.13 98 ASN A N 1
ATOM 1513 C CA . ASN A 1 98 ? 17.991 4.714 -0.126 1.00 16.96 98 ASN A CA 1
ATOM 1514 C C . ASN A 1 98 ? 18.455 5.810 0.800 1.00 14.39 98 ASN A C 1
ATOM 1515 O O . ASN A 1 98 ? 19.626 5.874 1.140 1.00 15.44 98 ASN A O 1
ATOM 1526 N N . THR A 1 99 ? 17.541 6.700 1.145 1.00 12.48 99 THR A N 1
ATOM 1527 C CA . THR A 1 99 ? 17.837 7.789 2.060 1.00 14.07 99 THR A CA 1
ATOM 1528 C C . THR A 1 99 ? 17.162 7.489 3.415 1.00 17.86 99 THR A C 1
ATOM 1529 O O . THR A 1 99 ? 15.956 7.263 3.484 1.00 18.89 99 THR A O 1
ATOM 1540 N N . GLU A 1 100 ? 17.943 7.541 4.480 1.00 15.01 100 GLU A N 1
ATOM 1541 C CA . GLU A 1 100 ? 17.528 7.059 5.789 1.00 13.89 100 GLU A CA 1
ATOM 1542 C C . GLU A 1 100 ? 17.706 8.132 6.855 1.00 15.97 100 GLU A C 1
ATOM 1543 O O . GLU A 1 100 ? 18.814 8.646 7.002 1.00 15.72 100 GLU A O 1
ATOM 1555 N N . SER A 1 101 ? 16.645 8.418 7.600 1.00 15.62 101 SER A N 1
ATOM 1556 C CA . SER A 1 101 ? 16.717 9.360 8.738 1.00 14.61 101 SER A CA 1
ATOM 1557 C C . SER A 1 101 ? 16.725 8.639 10.079 1.00 19.11 101 SER A C 1
ATOM 1558 O O . SER A 1 101 ? 15.968 7.678 10.279 1.00 14.48 101 SER A O 1
ATOM 1566 N N . TRP A 1 102 ? 17.552 9.124 11.011 1.00 13.60 102 TRP A N 1
ATOM 1567 C CA . TRP A 1 102 ? 17.836 8.373 12.239 1.00 16.33 102 TRP A CA 1
ATOM 1568 C C . TRP A 1 102 ? 17.045 8.922 13.415 1.00 18.48 102 TRP A C 1
ATOM 1569 O O . TRP A 1 102 ? 16.933 10.136 13.587 1.00 18.09 102 TRP A O 1
ATOM 1590 N N . PHE A 1 103 ? 16.553 8.005 14.236 1.00 15.32 103 PHE A N 1
ATOM 1591 C CA . PHE A 1 103 ? 15.893 8.315 15.513 1.00 16.25 103 PHE A CA 1
ATOM 1592 C C . PHE A 1 103 ? 16.468 7.402 16.618 1.00 18.30 103 PHE A C 1
ATOM 1593 O O . PHE A 1 103 ? 17.039 6.329 16.357 1.00 15.45 103 PHE A O 1
ATOM 1610 N N . CYS A 1 104 ? 16.300 7.826 17.867 1.00 15.51 104 CYS A N 1
ATOM 1611 C CA . CYS A 1 104 ? 16.821 7.094 19.021 1.00 19.87 104 CYS A CA 1
ATOM 1612 C C . CYS A 1 104 ? 15.636 6.894 19.962 1.00 18.25 104 CYS A C 1
ATOM 1613 O O . CYS A 1 104 ? 14.783 7.766 20.076 1.00 21.10 104 CYS A O 1
ATOM 1620 N N . LEU A 1 105 ? 15.521 5.717 20.562 1.00 21.58 105 LEU A N 1
ATOM 1621 C CA . LEU A 1 105 ? 14.467 5.468 21.539 1.00 19.09 105 LEU A CA 1
ATOM 1622 C C . LEU A 1 105 ? 15.050 4.732 22.737 1.00 15.40 105 LEU A C 1
ATOM 1623 O O . LEU A 1 105 ? 15.505 3.597 22.645 1.00 20.65 105 LEU A O 1
ATOM 1639 N N . ALA A 1 106 ? 15.022 5.422 23.872 1.00 17.22 106 ALA A N 1
ATOM 1640 C CA . ALA A 1 106 ? 15.580 4.925 25.110 1.00 24.01 106 ALA A CA 1
ATOM 1641 C C . ALA A 1 106 ? 14.444 4.318 25.914 1.00 18.47 106 ALA A C 1
ATOM 1642 O O . ALA A 1 106 ? 13.483 5.007 26.205 1.00 27.68 106 ALA A O 1
ATOM 1649 N N . LEU A 1 107 ? 14.523 3.019 26.200 1.00 21.22 107 LEU A N 1
ATOM 1650 C CA . LEU A 1 107 ? 13.606 2.398 27.138 1.00 23.25 107 LEU A CA 1
ATOM 1651 C C . LEU A 1 107 ? 14.258 2.427 28.510 1.00 24.44 107 LEU A C 1
ATOM 1652 O O . LEU A 1 107 ? 15.487 2.466 28.619 1.00 26.28 107 LEU A O 1
ATOM 1668 N N . PRO A 1 108 ? 13.448 2.415 29.573 1.00 25.74 108 PRO A N 1
ATOM 1669 C CA . PRO A 1 108 ? 14.107 2.486 30.877 1.00 23.06 108 PRO A CA 1
ATOM 1670 C C . PRO A 1 108 ? 14.876 1.226 31.240 1.00 27.51 108 PRO A C 1
ATOM 1671 O O . PRO A 1 108 ? 15.908 1.320 31.910 1.00 30.49 108 PRO A O 1
ATOM 1682 N N . HIS A 1 109 ? 14.398 0.080 30.763 1.00 26.02 109 HIS A N 1
ATOM 1683 C CA . HIS A 1 109 ? 15.004 -1.219 31.029 1.00 23.50 109 HIS A CA 1
ATOM 1684 C C . HIS A 1 109 ? 14.903 -2.100 29.784 1.00 22.65 109 HIS A C 1
ATOM 1685 O O . HIS A 1 109 ? 14.045 -1.881 28.929 1.00 23.24 109 HIS A O 1
ATOM 1699 N N . GLU A 1 110 ? 15.754 -3.109 29.703 1.00 25.58 110 GLU A N 1
ATOM 1700 C CA . GLU A 1 110 ? 15.548 -4.176 28.727 1.00 24.67 110 GLU A CA 1
ATOM 1701 C C . GLU A 1 110 ? 14.159 -4.745 29.018 1.00 33.87 110 GLU A C 1
ATOM 1702 O O . GLU A 1 110 ? 13.682 -4.684 30.164 1.00 28.02 110 GLU A O 1
ATOM 1714 N N . ARG A 1 111 ? 13.473 -5.216 27.986 1.00 29.33 111 ARG A N 1
ATOM 1715 C CA . ARG A 1 111 ? 12.187 -5.877 28.181 1.00 27.49 111 ARG A CA 1
ATOM 1716 C C . ARG A 1 111 ? 11.978 -6.978 27.173 1.00 35.41 111 ARG A C 1
ATOM 1717 O O . ARG A 1 111 ? 12.737 -7.152 26.223 1.00 27.17 111 ARG A O 1
ATOM 1738 N N . GLN A 1 112 ? 10.879 -7.673 27.369 1.00 31.86 112 GLN A N 1
ATOM 1739 C CA . GLN A 1 112 ? 10.517 -8.803 26.554 1.00 38.19 112 GLN A CA 1
ATOM 1740 C C . GLN A 1 112 ? 9.780 -8.242 25.348 1.00 35.67 112 GLN A C 1
ATOM 1741 O O . GLN A 1 112 ? 8.846 -7.470 25.517 1.00 41.11 112 GLN A O 1
ATOM 1755 N N . ILE A 1 113 ? 10.230 -8.586 24.137 1.00 32.64 113 ILE A N 1
ATOM 1756 C CA . ILE A 1 113 ? 9.706 -8.011 22.906 1.00 30.23 113 ILE A CA 1
ATOM 1757 C C . ILE A 1 113 ? 8.849 -8.987 22.094 1.00 29.54 113 ILE A C 1
ATOM 1758 O O . ILE A 1 113 ? 9.276 -10.097 21.791 1.00 31.94 113 ILE A O 1
ATOM 1774 N N . VAL A 1 114 ? 7.653 -8.538 21.736 1.00 27.33 114 VAL A N 1
ATOM 1775 C CA . VAL A 1 114 ? 6.818 -9.214 20.763 1.00 27.80 114 VAL A CA 1
ATOM 1776 C C . VAL A 1 114 ? 6.990 -8.579 19.400 1.00 29.40 114 VAL A C 1
ATOM 1777 O O . VAL A 1 114 ? 6.688 -7.400 19.223 1.00 29.01 114 VAL A O 1
ATOM 1790 N N . PHE A 1 115 ? 7.458 -9.367 18.431 1.00 23.56 115 PHE A N 1
ATOM 1791 C CA . PHE A 1 115 ? 7.817 -8.831 17.113 1.00 29.79 115 PHE A CA 1
ATOM 1792 C C . PHE A 1 115 ? 6.924 -9.414 16.025 1.00 36.18 115 PHE A C 1
ATOM 1793 O O . PHE A 1 115 ? 6.325 -10.476 16.220 1.00 36.06 115 PHE A O 1
ATOM 1810 N N . THR A 1 116 ? 6.843 -8.721 14.890 1.00 36.70 116 THR A N 1
ATOM 1811 C CA . THR A 1 116 ? 5.956 -9.114 13.786 1.00 36.75 116 THR A CA 1
ATOM 1812 C C . THR A 1 116 ? 6.697 -9.311 12.447 1.00 36.56 116 THR A C 1
ATOM 1813 O O . THR A 1 116 ? 6.409 -10.239 11.689 1.00 44.60 116 THR A O 1
ATOM 1824 N N . GLU A 1 117 ? 7.668 -8.450 12.174 1.00 38.42 117 GLU A N 1
ATOM 1825 C CA . GLU A 1 117 ? 8.373 -8.430 10.896 1.00 33.14 117 GLU A CA 1
ATOM 1826 C C . GLU A 1 117 ? 9.635 -9.311 10.892 1.00 34.28 117 GLU A C 1
ATOM 1827 O O . GLU A 1 117 ? 10.248 -9.526 9.841 1.00 37.24 117 GLU A O 1
ATOM 1839 N N . HIS A 1 118 ? 10.017 -9.835 12.058 1.00 23.16 118 HIS A N 1
ATOM 1840 C CA . HIS A 1 118 ? 11.322 -10.472 12.218 1.00 23.56 118 HIS A CA 1
ATOM 1841 C C . HIS A 1 118 ? 11.227 -11.927 12.706 1.00 21.22 118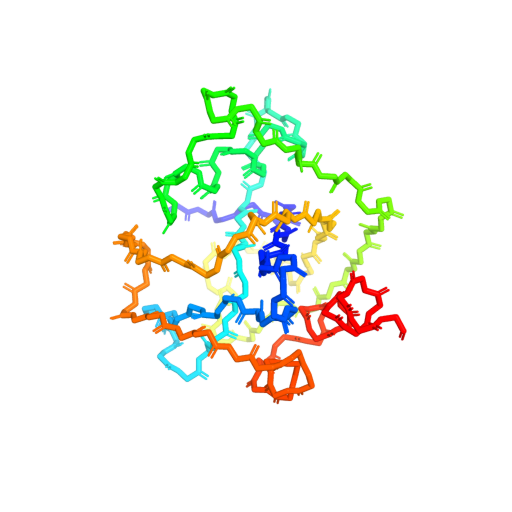 HIS A C 1
ATOM 1842 O O . HIS A 1 118 ? 10.146 -12.399 12.978 1.00 26.96 118 HIS A O 1
ATOM 1857 N N . LEU A 1 119 ? 12.365 -12.595 12.838 1.00 18.29 119 LEU A N 1
ATOM 1858 C CA . LEU A 1 119 ? 12.408 -14.009 13.229 1.00 24.09 119 LEU A CA 1
ATOM 1859 C C . LEU A 1 119 ? 12.733 -14.206 14.721 1.00 26.86 119 LEU A C 1
ATOM 1860 O O . LEU A 1 119 ? 12.381 -15.235 15.330 1.00 23.10 119 LEU A O 1
ATOM 1876 N N . ALA A 1 120 ? 13.393 -13.208 15.310 1.00 21.86 120 ALA A N 1
ATOM 1877 C CA . ALA A 1 120 ? 14.020 -13.312 16.641 1.00 18.37 120 ALA A CA 1
ATOM 1878 C C . ALA A 1 120 ? 14.492 -11.934 17.065 1.00 17.71 120 ALA A C 1
ATOM 1879 O O . ALA A 1 120 ? 14.626 -11.059 16.202 1.00 17.13 120 ALA A O 1
ATOM 1886 N N . TYR A 1 121 ? 14.764 -11.759 18.361 1.00 20.29 121 TYR A N 1
ATOM 1887 C CA . TYR A 1 121 ? 15.371 -10.524 18.874 1.00 20.08 121 TYR A CA 1
ATOM 1888 C C . TYR A 1 121 ? 16.454 -10.864 19.908 1.00 27.25 121 TYR A C 1
ATOM 1889 O O . TYR A 1 121 ? 16.433 -11.934 20.558 1.00 22.00 121 TYR A O 1
ATOM 1907 N N . LYS A 1 122 ? 17.432 -9.975 20.027 1.00 21.65 122 LYS A N 1
ATOM 1908 C CA . LYS A 1 122 ? 18.488 -10.094 21.036 1.00 21.10 122 LYS A CA 1
ATOM 1909 C C . LYS A 1 122 ? 18.856 -8.715 21.605 1.00 19.55 122 LYS A C 1
ATOM 1910 O O . LYS A 1 122 ? 18.896 -7.724 20.861 1.00 16.88 122 LYS A O 1
ATOM 1929 N N . TRP A 1 123 ? 19.120 -8.647 22.912 1.00 18.90 123 TRP A N 1
ATOM 1930 C CA . TRP A 1 123 ? 19.718 -7.455 23.520 1.00 15.27 123 TRP A CA 1
ATOM 1931 C C . TRP A 1 123 ? 21.219 -7.659 23.566 1.00 20.75 123 TRP A C 1
ATOM 1932 O O . TRP A 1 123 ? 21.705 -8.652 24.093 1.00 25.31 123 TRP A O 1
ATOM 1953 N N . LEU A 1 124 ? 21.958 -6.714 23.011 1.00 15.66 124 LEU A N 1
ATOM 1954 C CA . LEU A 1 124 ? 23.402 -6.800 22.907 1.00 17.64 124 LEU A CA 1
ATOM 1955 C C . LEU A 1 124 ? 24.057 -5.529 23.395 1.00 20.56 124 LEU A C 1
ATOM 1956 O O . LEU A 1 124 ? 23.487 -4.453 23.229 1.00 21.47 124 LEU A O 1
ATOM 1972 N N . ASP A 1 125 ? 25.274 -5.627 23.923 1.00 18.07 125 ASP A N 1
ATOM 1973 C CA . ASP A 1 125 ? 26.016 -4.411 24.216 1.00 28.92 125 ASP A CA 1
ATOM 1974 C C . ASP A 1 125 ? 26.281 -3.709 22.892 1.00 24.95 125 ASP A C 1
ATOM 1975 O O . ASP A 1 125 ? 26.357 -4.347 21.819 1.00 22.60 125 ASP A O 1
ATOM 1984 N N . ALA A 1 126 ? 26.390 -2.393 22.967 1.00 25.69 126 ALA A N 1
ATOM 1985 C CA . ALA A 1 126 ? 26.343 -1.560 21.764 1.00 20.45 126 ALA A CA 1
ATOM 1986 C C . ALA A 1 126 ? 27.449 -1.887 20.759 1.00 21.16 126 ALA A C 1
ATOM 1987 O O . ALA A 1 126 ? 27.172 -1.976 19.559 1.00 24.96 126 ALA A O 1
ATOM 1994 N N . PRO A 1 127 ? 28.693 -2.085 21.220 1.00 20.99 127 PRO A N 1
ATOM 1995 C CA . PRO A 1 127 ? 29.755 -2.481 20.292 1.00 24.63 127 PRO A CA 1
ATOM 1996 C C . PRO A 1 127 ? 29.458 -3.786 19.578 1.00 30.00 127 PRO A C 1
ATOM 1997 O O . PRO A 1 127 ? 29.842 -3.929 18.419 1.00 23.50 127 PRO A O 1
ATOM 2008 N N . ALA A 1 128 ? 28.787 -4.713 20.258 1.00 22.37 128 ALA A N 1
ATOM 2009 C CA . ALA A 1 128 ? 28.469 -5.997 19.647 1.00 25.11 128 ALA A CA 1
ATOM 2010 C C . ALA A 1 128 ? 27.346 -5.842 18.640 1.00 22.92 128 ALA A C 1
ATOM 2011 O O . ALA A 1 128 ? 27.375 -6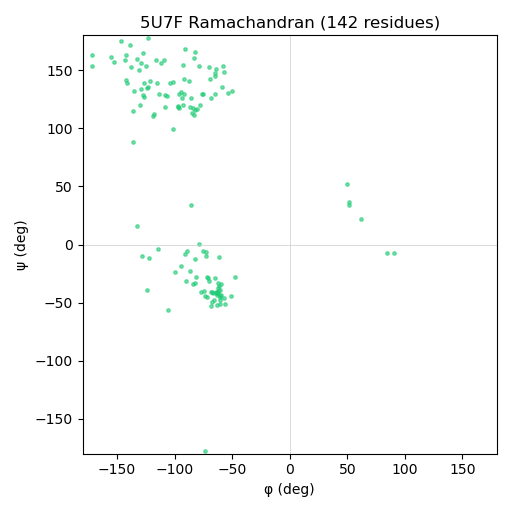.473 17.577 1.00 23.86 128 ALA A O 1
ATOM 2018 N N . ALA A 1 129 ? 26.350 -5.020 18.981 1.00 17.70 129 ALA A N 1
ATOM 2019 C CA . ALA A 1 129 ? 25.233 -4.796 18.084 1.00 17.37 129 ALA A CA 1
ATOM 2020 C C . ALA A 1 129 ? 25.780 -4.140 16.835 1.00 25.86 129 ALA A C 1
ATOM 2021 O O . ALA A 1 129 ? 25.408 -4.502 15.710 1.00 19.22 129 ALA A O 1
ATOM 2028 N N . ALA A 1 130 ? 26.690 -3.198 17.054 1.00 22.30 130 ALA A N 1
ATOM 2029 C CA . ALA A 1 130 ? 27.276 -2.428 15.979 1.00 21.54 130 ALA A CA 1
ATOM 2030 C C . ALA A 1 130 ? 28.050 -3.327 15.035 1.00 21.92 130 ALA A C 1
ATOM 2031 O O . ALA A 1 130 ? 27.946 -3.163 13.829 1.00 21.63 130 ALA A O 1
ATOM 2038 N N . ALA A 1 131 ? 28.828 -4.255 15.588 1.00 19.20 131 ALA A N 1
ATOM 2039 C CA . ALA A 1 131 ? 29.636 -5.155 14.768 1.00 24.56 131 ALA A CA 1
ATOM 2040 C C . ALA A 1 131 ? 28.794 -6.186 14.052 1.00 25.54 131 ALA A C 1
ATOM 2041 O O . ALA A 1 131 ? 29.191 -6.664 12.983 1.00 24.41 131 ALA A O 1
ATOM 2048 N N . LEU A 1 132 ? 27.654 -6.535 14.644 1.00 25.06 132 LEU A N 1
ATOM 2049 C CA . LEU A 1 132 ? 26.825 -7.636 14.173 1.00 22.23 132 LEU A CA 1
ATOM 2050 C C . LEU A 1 132 ? 26.077 -7.274 12.899 1.00 24.88 132 LEU A C 1
ATOM 2051 O O . LEU A 1 132 ? 26.016 -8.094 11.970 1.00 21.23 132 LEU A O 1
ATOM 2067 N N . THR A 1 133 ? 25.503 -6.066 12.869 1.00 18.69 133 THR A N 1
ATOM 2068 C CA . THR A 1 133 ? 24.635 -5.643 11.774 1.00 16.51 133 THR A CA 1
ATOM 2069 C C . THR A 1 133 ? 25.388 -5.539 10.431 1.00 18.70 133 THR A C 1
ATOM 2070 O O . THR A 1 133 ? 26.584 -5.203 10.371 1.00 17.47 133 THR A O 1
ATOM 2081 N N . LYS A 1 134 ? 24.681 -5.881 9.354 1.00 18.39 134 LYS A N 1
ATOM 2082 C CA . LYS A 1 134 ? 25.234 -5.779 8.012 1.00 19.98 134 LYS A CA 1
ATOM 2083 C C . LYS A 1 134 ? 25.144 -4.373 7.456 1.00 18.13 134 LYS A C 1
ATOM 2084 O O . LYS A 1 134 ? 25.773 -4.076 6.457 1.00 21.47 134 LYS A O 1
ATOM 2103 N N . SER A 1 135 ? 24.371 -3.506 8.102 1.00 17.94 135 SER A N 1
ATOM 2104 C CA . SER A 1 135 ? 24.144 -2.147 7.616 1.00 19.53 135 SER A CA 1
ATOM 2105 C C . SER A 1 135 ? 25.134 -1.136 8.207 1.00 17.69 135 SER A C 1
ATOM 2106 O O . SER A 1 135 ? 25.210 -0.961 9.449 1.00 13.93 135 SER A O 1
ATOM 2114 N N . TRP A 1 136 ? 25.898 -0.479 7.334 1.00 17.88 136 TRP A N 1
ATOM 2115 C CA . TRP A 1 136 ? 26.878 0.483 7.815 1.00 19.11 136 TRP A CA 1
ATOM 2116 C C . TRP A 1 136 ? 26.212 1.657 8.478 1.00 13.80 136 TRP A C 1
ATOM 2117 O O . TRP A 1 136 ? 26.788 2.212 9.377 1.00 15.20 136 TRP A O 1
ATOM 2138 N N . SER A 1 137 ? 24.995 2.015 8.088 1.00 14.99 137 SER A N 1
ATOM 2139 C CA . SER A 1 137 ? 24.354 3.184 8.679 1.00 19.65 137 SER A CA 1
ATOM 2140 C C . SER A 1 137 ? 23.832 2.831 10.085 1.00 15.22 137 SER A C 1
ATOM 2141 O O . SER A 1 137 ? 23.956 3.623 11.021 1.00 13.37 137 SER A O 1
ATOM 2149 N N . ASN A 1 138 ? 23.259 1.641 10.214 1.00 13.34 138 ASN A N 1
ATOM 2150 C CA . ASN A 1 138 ? 22.821 1.096 11.515 1.00 11.95 138 ASN A CA 1
ATOM 2151 C C . ASN A 1 138 ? 23.980 1.027 12.491 1.00 13.91 138 ASN A C 1
ATOM 2152 O O . ASN A 1 138 ? 23.852 1.442 13.655 1.00 13.56 138 ASN A O 1
ATOM 2163 N N . ARG A 1 139 ? 25.110 0.525 12.020 1.00 15.23 139 ARG A N 1
ATOM 2164 C CA . ARG A 1 139 ? 26.323 0.517 12.813 1.00 17.18 139 ARG A CA 1
ATOM 2165 C C . ARG A 1 139 ? 26.706 1.902 13.280 1.00 17.58 139 ARG A C 1
ATOM 2166 O O . ARG A 1 139 ? 26.937 2.135 14.486 1.00 15.95 139 ARG A O 1
ATOM 2187 N N . GLN A 1 140 ? 26.764 2.829 12.331 1.00 16.59 140 GLN A N 1
ATOM 2188 C CA . GLN A 1 140 ? 27.203 4.183 12.650 1.00 16.40 140 GLN A CA 1
ATOM 2189 C C . GLN A 1 140 ? 26.253 4.853 13.659 1.00 16.58 140 GLN A C 1
ATOM 2190 O O . GLN A 1 140 ? 26.686 5.571 14.563 1.00 17.94 140 GLN A O 1
ATOM 2204 N N . ALA A 1 141 ? 24.957 4.594 13.534 1.00 16.41 141 ALA A N 1
ATOM 2205 C CA . ALA A 1 141 ? 23.986 5.198 14.426 1.00 14.76 141 ALA A CA 1
ATOM 2206 C C . ALA A 1 141 ? 24.172 4.659 15.848 1.00 15.23 141 ALA A C 1
ATOM 2207 O O . ALA A 1 141 ? 24.129 5.422 16.796 1.00 15.74 141 ALA A O 1
ATOM 2214 N N . ILE A 1 142 ? 24.401 3.360 15.977 1.00 13.50 142 ILE A N 1
ATOM 2215 C CA . ILE A 1 142 ? 24.645 2.758 17.297 1.00 13.17 142 ILE A CA 1
ATOM 2216 C C . ILE A 1 142 ? 25.900 3.414 17.903 1.00 16.98 142 ILE A C 1
ATOM 2217 O O . ILE A 1 142 ? 25.913 3.829 19.073 1.00 15.80 142 ILE A O 1
ATOM 2233 N N . GLU A 1 143 ? 26.941 3.553 17.094 1.00 22.18 143 GLU A N 1
ATOM 2234 C CA . GLU A 1 143 ? 28.217 4.086 17.578 1.00 19.50 143 GLU A CA 1
ATOM 2235 C C . GLU A 1 143 ? 28.079 5.521 18.044 1.00 25.00 143 GLU A C 1
ATOM 2236 O O . GLU A 1 143 ? 28.595 5.902 19.112 1.00 26.51 143 GLU A O 1
ATOM 2248 N N . GLN A 1 144 ? 27.340 6.314 17.296 1.00 23.09 144 GLN A N 1
ATOM 2249 C CA . GLN A 1 144 ? 27.299 7.732 17.581 1.00 21.15 144 GLN A CA 1
ATOM 2250 C C . GLN A 1 144 ? 26.256 8.129 18.619 1.00 25.77 144 GLN A C 1
ATOM 2251 O O . GLN A 1 144 ? 26.405 9.176 19.253 1.00 21.67 144 GLN A O 1
ATOM 2265 N N . PHE A 1 145 ? 25.213 7.320 18.821 1.00 24.37 145 PHE A N 1
ATOM 2266 C CA . PHE A 1 145 ? 24.112 7.746 19.681 1.00 21.88 145 PHE A CA 1
ATOM 2267 C C . PHE A 1 145 ? 23.841 6.825 20.858 1.00 21.29 145 PHE A C 1
ATOM 2268 O O . PHE A 1 145 ? 23.112 7.201 21.766 1.00 29.89 145 PHE A O 1
ATOM 2285 N N . VAL A 1 146 ? 24.442 5.646 20.871 1.00 18.93 146 VAL A N 1
ATOM 2286 C CA . VAL A 1 146 ? 24.370 4.788 22.060 1.00 22.46 146 VAL A CA 1
ATOM 2287 C C . VAL A 1 146 ? 25.691 4.807 22.796 1.00 24.69 146 VAL A C 1
ATOM 2288 O O . VAL A 1 146 ? 25.750 5.128 23.989 1.00 28.45 146 VAL A O 1
ATOM 2301 N N . ILE A 1 147 ? 26.748 4.453 22.086 1.00 20.14 147 ILE A N 1
ATOM 2302 C CA . ILE A 1 147 ? 28.085 4.425 22.663 1.00 30.63 147 ILE A CA 1
ATOM 2303 C C . ILE A 1 147 ? 28.569 5.827 23.042 1.00 35.41 147 ILE A C 1
ATOM 2304 O O . ILE A 1 147 ? 29.035 6.041 24.165 1.00 41.95 147 ILE A O 1
ATOM 2320 N N . ASN A 1 148 ? 28.417 6.776 22.117 1.00 35.28 148 ASN A N 1
ATOM 2321 C CA . ASN A 1 148 ? 29.090 8.087 22.176 1.00 38.52 148 ASN A CA 1
ATOM 2322 C C . ASN A 1 148 ? 30.594 7.894 22.035 1.00 46.01 148 ASN A C 1
ATOM 2323 O O . ASN A 1 148 ? 31.059 7.360 21.012 1.00 42.38 148 ASN A O 1
#

InterPro domains:
  IPR000086 NUDIX hydrolase domain [PF00293] (8-144)
  IPR000086 NUDIX hydrolase domain [PS51462] (5-146)
  IPR003564 Dihydroneopterin triphosphate diphosphatase [PR01404] (6-23)
  IPR003564 Dihydroneopterin triphosphate diphosphatase [PR01404] (23-44)
  IPR003564 Dihydroneopterin triphosphate diphosphatase [PR01404] (74-93)
  IPR003564 Dihydroneopterin triphosphate diphosphatase [PR01404] (102-123)
  IPR003564 Dihydroneopterin triphosphate diphosphatase [PR01404] (129-142)
  IPR015797 NUDIX hydrolase-like domain superfamily [SSF55811] (5-144)
  IPR020084 NUDIX hydrolase, conserved site [PS00893] (41-62)
  IPR051325 Nudix hydrolase domain-containing protein [PTHR21340] 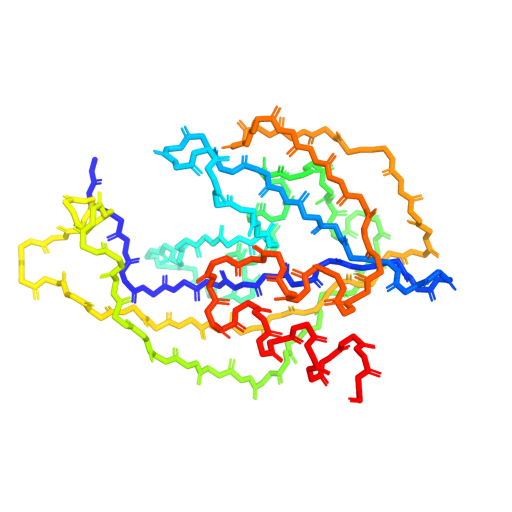(6-145)

Foldseek 3Di:
DAFDLEKEFEWEAAPPQLWTKWFQADVHRQAIFGFMGGDDPPDDHVVRVQVSCCQFFVDHCVVVVWDKAFPPDKDKDFDPPVVCVRHDPPDGMHIYTYIYTYHNGDDDTDGDRGDDMDTGRLCVSLVRHPDVVRNVCSCPPRVD

Solvent-accessible surface area: 7550 Å² total; per-residue (Å²): 172,125,68,74,42,60,13,0,0,0,2,1,26,0,89,83,64,88,94,0,1,0,0,37,26,148,80,11,67,105,14,41,6,1,0,28,9,14,10,85,163,89,38,73,29,61,90,0,0,69,68,13,0,118,88,2,2,84,2,46,10,113,76,72,159,32,96,33,89,77,14,162,80,80,16,90,42,97,11,77,107,97,26,64,120,89,25,33,108,72,35,53,107,5,46,5,27,1,3,8,0,33,0,73,113,53,63,158,10,104,65,93,66,8,73,29,65,121,36,42,76,6,80,38,0,4,84,75,6,86,17,107,1,2,89,48,0,0,74,85,62,8,77,144

B-factor: mean 29.12, std 10.29, range [11.95, 68.45]

CATH classification: 3.90.79.10